Protein AF-A0A351PSQ8-F1 (afdb_monomer_lite)

Sequence (109 aa):
MSRIDQRIALKHRKEKKNKKNNLVMFMCVLAALVICAVCVYGIYDISKKNHEQEVEIAKLEKEEALERQRAEEISGLKDKVNSKAFIEDTAREKFNLAYPDDTVFVPKD

pLDDT: mean 75.46, std 10.69, range [54.31, 93.75]

Radius of gyration: 45.37 Å; chains: 1; bounding box: 72×26×131 Å

Secondary structure (DSSP, 8-state):
--HHHHHHHHHHHHHHHHHHHHHHHHHHHHHHHHHHHHHHHHHHHHHHHHHHHHHHHHHHHHHHHHHHHHHHHHHHHHHHHTSHHHHHHHHHHHH----TT--------

Foldseek 3Di:
DDPVVVVVVVVVVVVVVVVVVVVVVVVVVVVVVVVVVVVVVVVVVVVVVVVVVVVVVVVVVVVVVVVVVVVVVVVVVVVVCPDPVNVVVCCCVVVVDDPPPDDDDDDDD

Structure (mmCIF, N/CA/C/O backbone):
data_AF-A0A351PSQ8-F1
#
_entry.id   AF-A0A351PSQ8-F1
#
loop_
_atom_site.group_PDB
_atom_site.id
_atom_site.type_symbol
_atom_site.label_atom_id
_atom_site.label_alt_id
_atom_site.label_comp_id
_atom_site.label_asym_id
_atom_site.label_entity_id
_atom_site.label_seq_id
_atom_site.pdbx_PDB_ins_code
_atom_site.Cartn_x
_atom_site.Cartn_y
_atom_site.Cartn_z
_atom_site.occupancy
_atom_site.B_iso_or_equiv
_atom_site.auth_seq_id
_atom_site.auth_comp_id
_atom_site.auth_asym_id
_atom_site.auth_atom_id
_atom_site.pdbx_PDB_model_num
ATOM 1 N N . MET A 1 1 ? 39.551 4.247 -73.564 1.00 57.84 1 MET A N 1
ATOM 2 C CA . MET A 1 1 ? 38.938 3.522 -72.426 1.00 57.84 1 MET A CA 1
ATOM 3 C C . MET A 1 1 ? 37.944 2.512 -72.988 1.00 57.84 1 MET A C 1
ATOM 5 O O . MET A 1 1 ? 37.084 2.922 -73.763 1.00 57.84 1 MET A O 1
ATOM 9 N N . SER A 1 2 ? 38.098 1.216 -72.704 1.00 77.06 2 SER A N 1
ATOM 10 C CA . SER A 1 2 ? 37.281 0.161 -73.324 1.00 77.06 2 SER A CA 1
ATOM 11 C C . SER A 1 2 ? 35.843 0.171 -72.785 1.00 77.06 2 SER A C 1
ATOM 13 O O . SER A 1 2 ? 35.609 0.461 -71.610 1.00 77.06 2 SER A O 1
ATOM 15 N N . ARG A 1 3 ? 34.856 -0.195 -73.621 1.00 71.38 3 ARG A N 1
ATOM 16 C CA . ARG A 1 3 ? 33.451 -0.388 -73.192 1.00 71.38 3 ARG A CA 1
ATOM 17 C C . ARG A 1 3 ? 33.322 -1.459 -72.096 1.00 71.38 3 ARG A C 1
ATOM 19 O O . ARG A 1 3 ? 32.351 -1.452 -71.339 1.00 71.38 3 ARG A O 1
ATOM 26 N N . ILE A 1 4 ? 34.300 -2.362 -72.004 1.00 73.69 4 ILE A N 1
ATOM 27 C CA . ILE A 1 4 ? 34.383 -3.406 -70.977 1.00 73.69 4 ILE A CA 1
ATOM 28 C C . ILE A 1 4 ? 34.672 -2.776 -69.603 1.00 73.69 4 ILE A C 1
ATOM 30 O O . ILE A 1 4 ? 33.955 -3.059 -68.642 1.00 73.69 4 ILE A O 1
ATOM 34 N N . ASP A 1 5 ? 35.607 -1.824 -69.533 1.00 74.56 5 ASP A N 1
ATOM 35 C CA . ASP A 1 5 ? 35.978 -1.130 -68.290 1.00 74.56 5 ASP A CA 1
ATOM 36 C C . ASP A 1 5 ? 34.814 -0.298 -67.732 1.00 74.56 5 ASP A C 1
ATOM 38 O O . ASP A 1 5 ? 34.578 -0.267 -66.523 1.00 74.56 5 ASP A O 1
ATOM 42 N N . GLN A 1 6 ? 34.016 0.323 -68.612 1.00 70.62 6 GLN A N 1
ATOM 43 C CA . GLN A 1 6 ? 32.815 1.065 -68.208 1.00 70.62 6 GLN A CA 1
ATOM 44 C C . GLN A 1 6 ? 31.757 0.159 -67.563 1.00 70.62 6 GLN A C 1
ATOM 46 O O . GLN A 1 6 ? 31.138 0.544 -66.567 1.00 70.62 6 GLN A O 1
ATOM 51 N N . ARG A 1 7 ? 31.551 -1.057 -68.087 1.00 69.62 7 ARG A N 1
ATOM 52 C CA . ARG A 1 7 ? 30.598 -2.015 -67.503 1.00 69.62 7 ARG A CA 1
ATOM 53 C C . ARG A 1 7 ? 31.078 -2.544 -66.152 1.00 69.62 7 ARG A C 1
ATOM 55 O O . ARG A 1 7 ? 30.267 -2.650 -65.232 1.00 69.62 7 ARG A O 1
ATOM 62 N N . ILE A 1 8 ? 32.375 -2.809 -66.011 1.00 72.25 8 ILE A N 1
ATOM 63 C CA . ILE A 1 8 ? 32.984 -3.263 -64.751 1.00 72.25 8 ILE A CA 1
ATOM 64 C C . ILE A 1 8 ? 32.875 -2.165 -63.677 1.00 72.25 8 ILE A C 1
ATOM 66 O O . ILE A 1 8 ? 32.388 -2.423 -62.573 1.00 72.25 8 ILE A O 1
ATOM 70 N N . ALA A 1 9 ? 33.200 -0.913 -64.014 1.00 70.56 9 ALA A N 1
ATOM 71 C CA . ALA A 1 9 ? 33.096 0.221 -63.092 1.00 70.56 9 ALA A CA 1
ATOM 72 C C . ALA A 1 9 ? 31.651 0.487 -62.623 1.00 70.56 9 ALA A C 1
ATOM 74 O O . ALA A 1 9 ? 31.407 0.722 -61.435 1.00 70.56 9 ALA A O 1
ATOM 75 N N . LEU A 1 10 ? 30.669 0.407 -63.530 1.00 67.12 10 LEU A N 1
ATOM 76 C CA . LEU A 1 10 ? 29.250 0.568 -63.187 1.00 67.12 10 LEU A CA 1
ATOM 77 C C . LEU A 1 10 ? 28.732 -0.570 -62.294 1.00 67.12 10 LEU A C 1
ATOM 79 O O . LEU A 1 10 ? 27.936 -0.313 -61.384 1.00 67.12 10 LEU A O 1
ATOM 83 N N . LYS A 1 11 ? 29.204 -1.806 -62.509 1.00 64.75 11 LYS A N 1
ATOM 84 C CA . LYS A 1 11 ? 28.842 -2.972 -61.690 1.00 64.75 11 LYS A CA 1
ATOM 85 C C . LYS A 1 11 ? 29.373 -2.833 -60.258 1.00 64.75 11 LYS A C 1
ATOM 87 O O . LYS A 1 11 ? 28.586 -2.910 -59.315 1.00 64.75 11 LYS A O 1
ATOM 92 N N . HIS A 1 12 ? 30.649 -2.472 -60.087 1.00 61.53 12 HIS A N 1
ATOM 93 C CA . HIS A 1 12 ? 31.230 -2.209 -58.762 1.00 61.53 12 HIS A CA 1
ATOM 94 C C . HIS A 1 12 ? 30.562 -1.032 -58.030 1.00 61.53 12 HIS A C 1
ATOM 96 O O . HIS A 1 12 ? 30.445 -1.045 -56.802 1.00 61.53 12 HIS A O 1
ATOM 102 N N . ARG A 1 13 ? 30.085 -0.013 -58.760 1.00 61.47 13 ARG A N 1
ATOM 103 C CA . ARG A 1 13 ? 29.364 1.127 -58.169 1.00 61.47 13 ARG A CA 1
ATOM 104 C C . ARG A 1 13 ? 27.953 0.745 -57.696 1.00 61.47 13 ARG A C 1
ATOM 106 O O . ARG A 1 13 ? 27.528 1.227 -56.645 1.00 61.47 13 ARG A O 1
ATOM 113 N N . LYS A 1 14 ? 27.248 -0.133 -58.424 1.00 59.06 14 LYS A N 1
ATOM 114 C CA . LYS A 1 14 ? 25.940 -0.682 -58.009 1.00 59.06 14 LYS A CA 1
ATOM 115 C C . LYS A 1 14 ? 26.061 -1.625 -56.807 1.00 59.06 14 LYS A C 1
ATOM 117 O O . LYS A 1 14 ? 25.295 -1.481 -55.859 1.00 59.06 14 LYS A O 1
ATOM 122 N N . GLU A 1 15 ? 27.054 -2.512 -56.783 1.00 59.22 15 GLU A N 1
ATOM 123 C CA . GLU A 1 15 ? 27.270 -3.428 -55.649 1.00 59.22 15 GLU A CA 1
ATOM 124 C C . GLU A 1 15 ? 27.607 -2.689 -54.344 1.00 59.22 15 GLU A C 1
ATOM 126 O O . GLU A 1 15 ? 27.098 -3.046 -53.281 1.00 59.22 15 GLU A O 1
ATOM 131 N N . LYS A 1 16 ? 28.394 -1.605 -54.409 1.00 58.22 16 LYS A N 1
ATOM 132 C CA . LYS A 1 16 ? 28.674 -0.752 -53.237 1.00 58.22 16 LYS A CA 1
ATOM 133 C C . LYS A 1 16 ? 27.434 -0.010 -52.721 1.00 58.22 16 LYS A C 1
ATOM 135 O O . LYS A 1 16 ? 27.319 0.193 -51.514 1.00 58.22 16 LYS A O 1
ATOM 140 N N . LYS A 1 17 ? 26.508 0.387 -53.604 1.00 57.50 17 LYS A N 1
ATOM 141 C CA . LYS A 1 17 ? 25.234 1.021 -53.211 1.00 57.50 17 LYS A CA 1
ATOM 142 C C . LYS A 1 17 ? 24.283 0.026 -52.540 1.00 57.50 17 LYS A C 1
ATOM 144 O O . LYS A 1 17 ? 23.740 0.338 -51.487 1.00 57.50 17 LYS A O 1
ATOM 149 N N . ASN A 1 18 ? 24.154 -1.184 -53.082 1.00 59.00 18 ASN A N 1
ATOM 150 C CA . ASN A 1 18 ? 23.259 -2.204 -52.523 1.00 59.00 18 ASN A CA 1
ATOM 151 C C . ASN A 1 18 ? 23.749 -2.728 -51.161 1.00 59.00 18 ASN A C 1
ATOM 153 O O . ASN A 1 18 ? 22.944 -2.928 -50.256 1.00 59.00 18 ASN A O 1
ATOM 157 N N . LYS A 1 19 ? 25.070 -2.864 -50.966 1.00 59.97 19 LYS A N 1
ATOM 158 C CA . LYS A 1 19 ? 25.646 -3.233 -49.659 1.00 59.97 19 LYS A CA 1
ATOM 159 C C . LYS A 1 19 ? 25.389 -2.179 -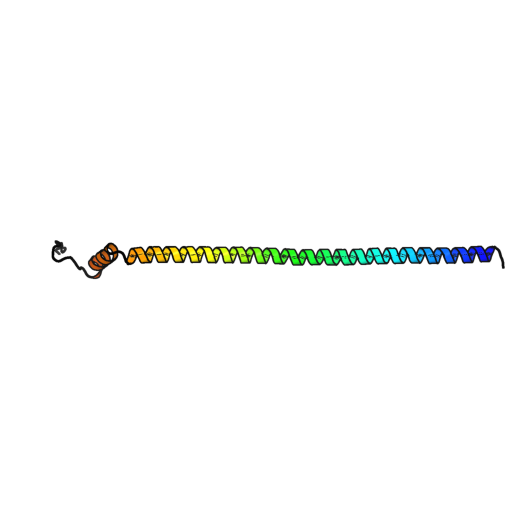48.575 1.00 59.97 19 LYS A C 1
ATOM 161 O O . LYS A 1 19 ? 25.137 -2.547 -47.433 1.00 59.97 19 LYS A O 1
ATOM 166 N N . LYS A 1 20 ? 25.411 -0.883 -48.917 1.00 61.12 20 LYS A N 1
ATOM 167 C CA . LYS A 1 20 ? 25.100 0.199 -47.964 1.00 61.12 20 LYS A CA 1
ATOM 168 C C . LYS A 1 20 ? 23.633 0.192 -47.528 1.00 61.12 20 LYS A C 1
ATOM 170 O O . LYS A 1 20 ? 23.376 0.327 -46.338 1.00 61.12 20 LYS A O 1
ATOM 175 N N . ASN A 1 21 ? 22.693 -0.022 -48.450 1.00 66.00 21 ASN A N 1
ATOM 176 C CA . ASN A 1 21 ? 21.267 -0.078 -48.106 1.00 66.00 21 ASN A CA 1
ATOM 177 C C . ASN A 1 21 ? 20.938 -1.293 -47.222 1.00 66.00 21 ASN A C 1
ATOM 179 O O . ASN A 1 21 ? 20.194 -1.154 -46.256 1.00 66.00 21 ASN A O 1
ATOM 183 N N . ASN A 1 22 ? 21.560 -2.449 -47.483 1.00 72.31 22 ASN A N 1
ATOM 184 C CA . ASN A 1 22 ? 21.385 -3.633 -46.637 1.00 72.31 22 ASN A CA 1
ATOM 185 C C . ASN A 1 22 ? 22.011 -3.461 -45.244 1.00 72.31 22 ASN A C 1
ATOM 187 O O . ASN A 1 22 ? 21.454 -3.959 -44.273 1.00 72.31 22 ASN A O 1
ATOM 191 N N . LEU A 1 23 ? 23.131 -2.738 -45.123 1.00 78.00 23 LEU A N 1
ATOM 192 C CA . LEU A 1 23 ? 23.754 -2.467 -43.824 1.00 78.00 23 LEU A CA 1
ATOM 193 C C . LEU A 1 23 ? 22.897 -1.519 -42.978 1.00 78.00 23 LEU A C 1
ATOM 195 O O . LEU A 1 23 ? 22.693 -1.782 -41.799 1.00 78.00 23 LEU A O 1
ATOM 199 N N . VAL A 1 24 ? 22.341 -0.460 -43.574 1.00 84.56 24 VAL A N 1
ATOM 200 C CA . VAL A 1 24 ? 21.412 0.443 -42.870 1.00 84.56 24 VAL A CA 1
ATOM 201 C C . VAL A 1 24 ? 20.158 -0.312 -42.426 1.00 84.56 24 VAL A C 1
ATOM 203 O O . VAL A 1 24 ? 19.759 -0.198 -41.272 1.00 84.56 24 VAL A O 1
ATOM 206 N N . MET A 1 25 ? 19.587 -1.145 -43.301 1.00 85.69 25 MET A N 1
ATOM 207 C CA . MET A 1 25 ? 18.432 -1.977 -42.957 1.00 85.69 25 MET A CA 1
ATOM 208 C C . MET A 1 25 ? 18.745 -2.946 -41.809 1.00 85.69 25 MET A C 1
ATOM 210 O O . MET A 1 25 ? 17.959 -3.061 -40.874 1.00 85.69 25 MET A O 1
ATOM 214 N N . PHE A 1 26 ? 19.915 -3.587 -41.834 1.00 89.19 26 PHE A N 1
ATOM 215 C CA . PHE A 1 26 ? 20.367 -4.473 -40.763 1.00 89.19 26 PHE A CA 1
ATOM 216 C C . PHE A 1 26 ? 20.535 -3.734 -39.427 1.00 89.19 26 PHE A C 1
ATOM 218 O O . PHE A 1 26 ? 20.068 -4.221 -38.400 1.00 89.19 26 PHE A O 1
ATOM 225 N N . MET A 1 27 ? 21.122 -2.533 -39.436 1.00 88.38 27 MET A N 1
ATOM 226 C CA . MET A 1 27 ? 21.264 -1.707 -38.229 1.00 88.38 27 MET A CA 1
ATOM 227 C C . MET A 1 27 ? 19.908 -1.253 -37.678 1.00 88.38 27 MET A C 1
ATOM 229 O O . MET A 1 27 ? 19.724 -1.244 -36.464 1.00 88.38 27 MET A O 1
ATOM 233 N N . CYS A 1 28 ? 18.937 -0.934 -38.540 1.00 90.88 28 CYS A N 1
ATOM 234 C CA . CYS A 1 28 ? 17.572 -0.622 -38.111 1.00 90.88 28 CYS A CA 1
ATOM 235 C C . CYS A 1 28 ? 16.883 -1.825 -37.451 1.00 90.88 28 CYS A C 1
ATOM 237 O O . CYS A 1 28 ? 16.236 -1.660 -36.421 1.00 90.88 28 CYS A O 1
ATOM 239 N N . VAL A 1 29 ? 17.047 -3.032 -38.003 1.00 92.44 29 VAL A N 1
ATOM 240 C CA . VAL A 1 29 ? 16.493 -4.262 -37.409 1.00 92.44 29 VAL A CA 1
ATOM 241 C C . VAL A 1 29 ? 17.152 -4.561 -36.061 1.00 92.44 29 VAL A C 1
ATOM 243 O O . VAL A 1 29 ? 16.456 -4.863 -35.097 1.00 92.44 29 VAL A O 1
ATOM 246 N N . LEU A 1 30 ? 18.475 -4.415 -35.958 1.00 93.75 30 LEU A N 1
ATOM 247 C CA . LEU A 1 30 ? 19.201 -4.566 -34.693 1.00 93.75 30 LEU A CA 1
ATOM 248 C C . LEU A 1 30 ? 18.732 -3.560 -33.638 1.00 93.75 30 LEU A C 1
ATOM 250 O O . LEU A 1 30 ? 18.467 -3.946 -32.503 1.00 93.75 30 LEU A O 1
ATOM 254 N N . ALA A 1 31 ? 18.582 -2.289 -34.014 1.00 92.69 31 ALA A N 1
ATOM 255 C CA . ALA A 1 31 ? 18.072 -1.259 -33.116 1.00 92.69 31 ALA A CA 1
ATOM 256 C C . ALA A 1 31 ? 16.645 -1.576 -32.643 1.00 92.69 31 ALA A C 1
ATOM 258 O O . ALA A 1 31 ? 16.361 -1.472 -31.452 1.00 92.69 31 ALA A O 1
ATOM 259 N N . ALA A 1 32 ? 15.770 -2.033 -33.545 1.00 92.12 32 ALA A N 1
ATOM 260 C CA . ALA A 1 32 ? 14.417 -2.456 -33.192 1.00 92.12 32 ALA A CA 1
ATOM 261 C C . ALA A 1 32 ? 14.419 -3.641 -32.211 1.00 92.12 32 ALA A C 1
ATOM 263 O O . ALA A 1 32 ? 13.679 -3.616 -31.232 1.00 92.12 32 ALA A O 1
ATOM 264 N N . LEU A 1 33 ? 15.290 -4.637 -32.411 1.00 92.81 33 LEU A N 1
ATOM 265 C CA . LEU A 1 33 ? 15.428 -5.772 -31.492 1.00 92.81 33 LEU A CA 1
ATOM 266 C C . LEU A 1 33 ? 15.904 -5.344 -30.099 1.00 92.81 33 LEU A C 1
ATOM 268 O O . LEU A 1 33 ? 15.376 -5.835 -29.103 1.00 92.81 33 LEU A O 1
ATOM 272 N N . VAL A 1 34 ? 16.857 -4.412 -30.015 1.00 92.31 34 VAL A N 1
ATOM 273 C CA . VAL A 1 34 ? 17.328 -3.866 -28.731 1.00 92.31 34 VAL A CA 1
ATOM 274 C C . VAL A 1 34 ? 16.207 -3.107 -28.019 1.00 92.31 34 VAL A C 1
ATOM 276 O O . VAL A 1 34 ? 16.000 -3.316 -26.827 1.00 92.31 34 VAL A O 1
ATOM 279 N N . ILE A 1 35 ? 15.445 -2.280 -28.740 1.00 90.00 35 ILE A N 1
ATOM 280 C CA . ILE A 1 35 ? 14.296 -1.557 -28.174 1.00 90.00 35 ILE A CA 1
ATOM 281 C C . ILE A 1 35 ? 13.243 -2.547 -27.665 1.00 90.00 35 ILE A C 1
ATOM 283 O O . ILE A 1 35 ? 12.810 -2.434 -26.521 1.00 90.00 35 ILE A O 1
ATOM 287 N N . CYS A 1 36 ? 12.881 -3.559 -28.460 1.00 88.38 36 CYS A N 1
ATOM 288 C CA . CYS A 1 36 ? 11.948 -4.604 -28.036 1.00 88.38 36 CYS A CA 1
ATOM 289 C C . CYS A 1 36 ? 12.443 -5.348 -26.790 1.00 88.38 36 CYS A C 1
ATOM 291 O O . CYS A 1 36 ? 11.654 -5.573 -25.876 1.00 88.38 36 CYS A O 1
ATOM 293 N N . ALA A 1 37 ? 13.734 -5.685 -26.715 1.00 85.50 37 ALA A N 1
ATOM 294 C CA . ALA A 1 37 ? 14.309 -6.324 -25.536 1.00 85.50 37 ALA A CA 1
ATOM 295 C C . ALA A 1 37 ? 14.164 -5.430 -24.293 1.00 85.50 37 ALA A C 1
ATOM 297 O O . ALA A 1 37 ? 13.647 -5.887 -23.277 1.00 85.50 37 ALA A O 1
ATOM 298 N N . VAL A 1 38 ? 14.540 -4.149 -24.383 1.00 83.75 38 VAL A N 1
ATOM 299 C CA . VAL A 1 38 ? 14.408 -3.184 -23.275 1.00 83.75 38 VAL A CA 1
ATOM 300 C C . VAL A 1 38 ? 12.948 -3.020 -22.842 1.00 83.75 38 VAL A C 1
ATOM 302 O O . VAL A 1 38 ? 12.673 -3.015 -21.644 1.00 83.75 38 VAL A O 1
ATOM 305 N N . CYS A 1 39 ? 12.005 -2.946 -23.784 1.00 80.69 39 CYS A N 1
ATOM 306 C CA . CYS A 1 39 ? 10.576 -2.884 -23.472 1.00 80.69 39 CYS A CA 1
ATOM 307 C C . CYS A 1 39 ? 10.102 -4.127 -22.709 1.00 80.69 39 CYS A C 1
ATOM 309 O O . CYS A 1 39 ? 9.403 -3.988 -21.710 1.00 80.69 39 CYS A O 1
ATOM 311 N N . VAL A 1 40 ? 10.509 -5.328 -23.132 1.00 74.50 40 VAL A N 1
ATOM 312 C CA . VAL A 1 40 ? 10.156 -6.573 -22.434 1.00 74.50 40 VAL A CA 1
ATOM 313 C C . VAL A 1 40 ? 10.718 -6.568 -21.011 1.00 74.50 40 VAL A C 1
ATOM 315 O O . VAL A 1 40 ? 9.961 -6.795 -20.071 1.00 74.50 40 VAL A O 1
ATOM 318 N N . TYR A 1 41 ? 11.997 -6.226 -20.820 1.00 72.44 41 TYR A N 1
ATOM 319 C CA . TYR A 1 41 ? 12.586 -6.130 -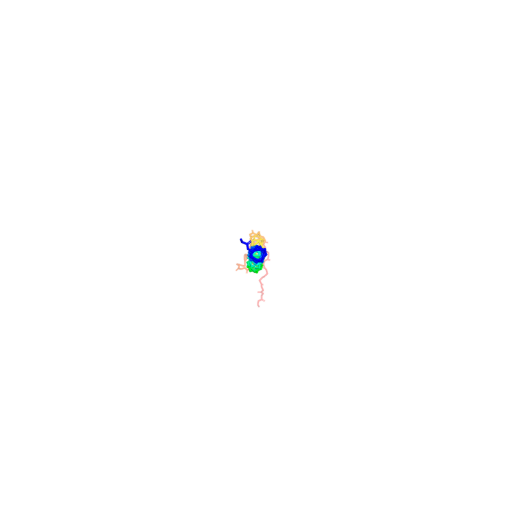19.476 1.00 72.44 41 TYR A CA 1
ATOM 320 C C . TYR A 1 41 ? 11.897 -5.074 -18.596 1.00 72.44 41 TYR A C 1
ATOM 322 O O . TYR A 1 41 ? 11.669 -5.324 -17.413 1.00 72.44 41 TYR A O 1
ATOM 330 N N . GLY A 1 42 ? 11.507 -3.927 -19.162 1.00 65.50 42 GLY A N 1
ATOM 331 C CA . GLY A 1 42 ? 10.771 -2.886 -18.438 1.00 65.50 42 GLY A CA 1
ATOM 332 C C . GLY A 1 42 ? 9.372 -3.326 -17.990 1.00 65.50 42 GLY A C 1
ATOM 333 O O . GLY A 1 42 ? 8.943 -2.986 -16.889 1.00 65.50 42 GLY A O 1
ATOM 334 N N . ILE A 1 43 ? 8.677 -4.136 -18.796 1.00 59.00 43 ILE A N 1
ATOM 335 C CA . ILE A 1 43 ? 7.343 -4.669 -18.463 1.00 59.00 43 ILE A CA 1
ATOM 336 C C . ILE A 1 43 ? 7.410 -5.671 -17.294 1.00 59.00 43 ILE A C 1
ATOM 338 O O . ILE A 1 43 ? 6.512 -5.692 -16.445 1.00 59.00 43 ILE A O 1
ATOM 342 N N . TYR A 1 44 ? 8.488 -6.458 -17.203 1.00 56.84 44 TYR A N 1
ATOM 343 C CA . TYR A 1 44 ? 8.706 -7.370 -16.074 1.00 56.84 44 TYR A CA 1
ATOM 344 C C . TYR A 1 44 ? 8.946 -6.628 -14.749 1.00 56.84 44 TYR A C 1
ATOM 346 O O . TYR A 1 44 ? 8.444 -7.065 -13.714 1.00 56.84 44 TYR A O 1
ATOM 354 N N . ASP A 1 45 ? 9.654 -5.494 -14.769 1.00 58.56 45 ASP A N 1
ATOM 355 C CA . ASP A 1 45 ? 9.930 -4.711 -13.553 1.00 58.56 45 ASP A CA 1
ATOM 356 C C . ASP A 1 45 ? 8.698 -3.921 -13.062 1.00 58.56 45 ASP A C 1
ATOM 358 O O . ASP A 1 45 ? 8.492 -3.758 -11.860 1.00 58.56 45 ASP A O 1
ATOM 362 N N . ILE A 1 46 ? 7.826 -3.482 -13.980 1.00 54.66 46 ILE A N 1
ATOM 363 C CA . ILE A 1 46 ? 6.575 -2.778 -13.638 1.00 54.66 46 ILE A CA 1
ATOM 364 C C . ILE A 1 46 ? 5.550 -3.732 -13.008 1.00 54.66 46 ILE A C 1
ATOM 366 O O . ILE A 1 46 ? 4.908 -3.384 -12.020 1.00 54.66 46 ILE A O 1
ATOM 370 N N . SER A 1 47 ? 5.427 -4.958 -13.526 1.00 55.81 47 SER A N 1
ATOM 371 C CA . SER A 1 47 ? 4.429 -5.919 -13.024 1.00 55.81 47 SER A CA 1
ATOM 372 C C . SER A 1 47 ? 4.719 -6.379 -11.591 1.00 55.81 47 SER A C 1
ATOM 374 O O . SER A 1 47 ? 3.794 -6.652 -10.829 1.00 55.81 47 SER A O 1
ATOM 376 N N . LYS A 1 48 ? 5.999 -6.433 -11.199 1.00 54.31 48 LYS A N 1
ATOM 377 C CA . LYS A 1 48 ? 6.395 -6.840 -9.846 1.00 54.31 48 LYS A CA 1
ATOM 378 C C . LYS A 1 48 ? 6.079 -5.766 -8.799 1.00 54.31 48 LYS A C 1
ATOM 380 O O . LYS A 1 48 ? 5.626 -6.103 -7.710 1.00 54.31 48 LYS A O 1
ATOM 385 N N . LYS A 1 49 ? 6.250 -4.487 -9.153 1.00 54.88 49 LYS A N 1
ATOM 386 C CA . LYS A 1 49 ? 5.959 -3.350 -8.262 1.00 54.88 49 LYS A CA 1
ATOM 387 C C . LYS A 1 49 ? 4.465 -3.208 -7.972 1.00 54.88 49 LYS A C 1
ATOM 389 O O . LYS A 1 49 ? 4.107 -2.905 -6.842 1.00 54.88 49 LYS A O 1
ATOM 394 N N . ASN A 1 50 ? 3.605 -3.510 -8.945 1.00 58.72 50 ASN A N 1
ATOM 395 C CA . ASN A 1 50 ? 2.156 -3.436 -8.745 1.00 58.72 50 ASN A CA 1
ATOM 396 C C . ASN A 1 50 ? 1.653 -4.465 -7.720 1.00 58.72 50 ASN A C 1
ATOM 398 O O . ASN A 1 50 ? 0.813 -4.138 -6.891 1.00 58.72 50 ASN A O 1
ATOM 402 N N . HIS A 1 51 ? 2.194 -5.687 -7.727 1.00 57.69 51 HIS A N 1
ATOM 403 C CA . HIS A 1 51 ? 1.737 -6.721 -6.795 1.00 57.69 51 HIS A CA 1
ATOM 404 C C . HIS A 1 51 ? 2.170 -6.446 -5.348 1.00 57.69 51 HIS A C 1
ATOM 406 O O . HIS A 1 51 ? 1.401 -6.665 -4.418 1.00 57.69 51 HIS A O 1
ATOM 412 N N . GLU A 1 52 ? 3.386 -5.932 -5.147 1.00 60.38 52 GLU A N 1
ATOM 413 C CA . GLU A 1 52 ? 3.870 -5.545 -3.815 1.00 60.38 52 GLU A CA 1
ATOM 414 C C . GLU A 1 52 ? 3.056 -4.379 -3.236 1.00 60.38 52 GLU A C 1
ATOM 416 O O . GLU A 1 52 ? 2.680 -4.412 -2.065 1.00 60.38 52 GLU A O 1
ATOM 421 N N . GLN A 1 53 ? 2.701 -3.401 -4.076 1.00 60.09 53 GLN A N 1
ATOM 422 C CA . GLN A 1 53 ? 1.875 -2.261 -3.678 1.00 60.09 53 GLN A CA 1
ATOM 423 C C . GLN A 1 53 ? 0.443 -2.669 -3.318 1.00 60.09 53 GLN A C 1
ATOM 425 O O . GLN A 1 53 ? -0.087 -2.195 -2.318 1.00 60.09 53 GLN A O 1
ATOM 430 N N . GLU A 1 54 ? -0.179 -3.576 -4.075 1.00 64.25 54 GLU A N 1
ATOM 431 C CA . GLU A 1 54 ? -1.520 -4.082 -3.751 1.00 64.25 54 GLU A CA 1
ATOM 432 C C . GLU A 1 54 ? -1.549 -4.837 -2.415 1.00 64.25 54 GLU A C 1
ATOM 434 O O . GLU A 1 54 ? -2.484 -4.676 -1.629 1.00 64.25 54 GLU A O 1
ATOM 439 N N . VAL A 1 55 ? -0.513 -5.630 -2.125 1.00 69.94 55 VAL A N 1
ATOM 440 C CA . VAL A 1 55 ? -0.400 -6.355 -0.851 1.00 69.94 55 VAL A CA 1
ATOM 441 C C . VAL A 1 55 ? -0.191 -5.391 0.317 1.00 69.94 55 VAL A C 1
ATOM 443 O O . VAL A 1 55 ? -0.785 -5.582 1.380 1.00 69.94 55 VAL A O 1
ATOM 446 N N . GLU A 1 56 ? 0.627 -4.354 0.137 1.00 68.81 56 GLU A N 1
ATOM 447 C CA . GLU A 1 56 ? 0.868 -3.343 1.167 1.00 68.81 56 GLU A CA 1
ATOM 448 C C . GLU A 1 56 ? -0.392 -2.514 1.456 1.00 68.81 56 GLU A C 1
ATOM 450 O O . GLU A 1 56 ? -0.744 -2.336 2.622 1.00 68.81 56 GLU A O 1
ATOM 455 N N . ILE A 1 57 ? -1.133 -2.109 0.419 1.00 72.00 57 ILE A N 1
ATOM 456 C CA . ILE A 1 57 ? -2.416 -1.403 0.559 1.00 72.00 57 ILE A CA 1
ATOM 457 C C . ILE A 1 57 ? -3.431 -2.277 1.299 1.00 72.00 57 ILE A C 1
ATOM 459 O O . ILE A 1 57 ? -3.983 -1.848 2.310 1.00 72.00 57 ILE A O 1
ATOM 463 N N . ALA A 1 58 ? -3.620 -3.528 0.870 1.00 74.31 58 ALA A N 1
ATOM 464 C CA . ALA A 1 58 ? -4.571 -4.436 1.511 1.00 74.31 58 ALA A CA 1
ATOM 465 C C . ALA A 1 58 ? -4.210 -4.723 2.980 1.00 74.31 58 ALA A C 1
ATOM 467 O O . ALA A 1 58 ? -5.089 -4.913 3.826 1.00 74.31 58 ALA A O 1
ATOM 468 N N . LYS A 1 59 ? -2.911 -4.757 3.305 1.00 81.06 59 LYS A N 1
ATOM 469 C CA . LYS A 1 59 ? -2.442 -4.911 4.683 1.00 81.06 59 LYS A CA 1
ATOM 470 C C . LYS A 1 59 ? -2.754 -3.669 5.520 1.00 81.06 59 LYS A C 1
ATOM 472 O O . LYS A 1 59 ? -3.300 -3.820 6.612 1.00 81.06 59 LYS A O 1
ATOM 477 N N . LEU A 1 60 ? -2.439 -2.478 5.010 1.00 82.69 60 LEU A N 1
ATOM 478 C CA . LEU A 1 60 ? -2.692 -1.209 5.698 1.00 82.69 60 LEU A CA 1
ATOM 479 C C . LEU A 1 60 ? -4.191 -0.979 5.929 1.00 82.69 60 LEU A C 1
ATOM 481 O O . LEU A 1 60 ? -4.589 -0.646 7.041 1.00 82.69 60 LEU A O 1
ATOM 485 N N . GLU A 1 61 ? -5.036 -1.252 4.933 1.00 80.81 61 GLU A N 1
ATOM 486 C CA . GLU A 1 61 ? -6.498 -1.153 5.068 1.00 80.81 61 GLU A CA 1
ATOM 487 C C . GLU A 1 61 ? -7.045 -2.108 6.138 1.00 80.81 61 GLU A C 1
ATOM 489 O O . GLU A 1 61 ? -7.940 -1.757 6.911 1.00 80.81 61 GLU A O 1
ATOM 494 N N . LYS A 1 62 ? -6.489 -3.323 6.222 1.00 84.75 62 LYS A N 1
ATOM 495 C CA . LYS A 1 62 ? -6.882 -4.301 7.239 1.00 84.75 62 LYS A CA 1
ATOM 496 C C . LYS A 1 62 ? -6.464 -3.871 8.647 1.00 84.75 62 LYS A C 1
ATOM 498 O O . LYS A 1 62 ? -7.230 -4.082 9.589 1.00 84.75 62 LYS A O 1
ATOM 503 N N . GLU A 1 63 ? -5.268 -3.307 8.800 1.00 82.81 63 GLU A N 1
ATOM 504 C CA . GLU A 1 63 ? -4.797 -2.765 10.080 1.00 82.81 63 GLU A CA 1
ATOM 505 C C . GLU A 1 63 ? -5.659 -1.574 10.520 1.00 82.81 63 GLU A C 1
ATOM 507 O O . GLU A 1 63 ? -6.127 -1.557 11.659 1.00 82.81 63 GLU A O 1
ATOM 512 N N . GLU A 1 64 ? -5.984 -0.655 9.606 1.00 82.12 64 GLU A N 1
ATOM 513 C CA . GLU A 1 64 ? -6.840 0.498 9.902 1.00 82.12 64 GLU A CA 1
ATOM 514 C C . GLU A 1 64 ? -8.263 0.076 10.304 1.00 82.12 64 GLU A C 1
ATOM 516 O O . GLU A 1 64 ? -8.822 0.591 11.276 1.00 82.12 64 GLU A O 1
ATOM 521 N N . ALA A 1 65 ? -8.855 -0.892 9.599 1.00 83.50 65 ALA A N 1
ATOM 522 C CA . ALA A 1 65 ? -10.177 -1.413 9.941 1.00 83.50 65 ALA A CA 1
ATOM 523 C C . ALA A 1 65 ? -10.199 -2.055 11.339 1.00 83.50 65 ALA A C 1
ATOM 525 O O . ALA A 1 65 ? -11.133 -1.831 12.113 1.00 83.50 65 ALA A O 1
ATOM 526 N N . LEU A 1 66 ? -9.156 -2.816 11.684 1.00 85.81 66 LEU A N 1
ATOM 527 C CA . LEU A 1 66 ? -9.028 -3.450 12.995 1.00 85.81 66 LEU A CA 1
ATOM 528 C C . LEU A 1 66 ? -8.818 -2.418 14.113 1.00 85.81 66 LEU A C 1
ATOM 530 O O . LEU A 1 66 ? -9.401 -2.555 15.191 1.00 85.81 66 LEU A O 1
ATOM 534 N N . GLU A 1 67 ? -8.019 -1.378 13.874 1.00 73.56 67 GLU A N 1
ATOM 535 C CA . GLU A 1 67 ? -7.837 -0.285 14.835 1.00 73.56 67 GLU A CA 1
ATOM 536 C C . GLU A 1 67 ? -9.123 0.511 15.055 1.00 73.56 67 GLU A C 1
ATOM 538 O O . GLU A 1 67 ? -9.480 0.786 16.204 1.00 73.56 67 GLU A O 1
ATOM 543 N N . ARG A 1 68 ? -9.863 0.823 13.984 1.00 78.38 68 ARG A N 1
ATOM 544 C CA . ARG A 1 68 ? -11.165 1.499 14.085 1.00 78.38 68 ARG A CA 1
ATOM 545 C C . ARG A 1 68 ? -12.172 0.663 14.874 1.00 78.38 68 ARG A C 1
ATOM 547 O O . ARG A 1 68 ? -12.816 1.200 15.773 1.00 78.38 68 ARG A O 1
ATOM 554 N N . GLN A 1 69 ? -12.248 -0.644 14.611 1.00 84.19 69 GLN A N 1
ATOM 555 C CA . GLN A 1 69 ? -13.115 -1.549 15.369 1.00 84.19 69 GLN A CA 1
ATOM 556 C C . GLN A 1 69 ? -12.740 -1.572 16.859 1.00 84.19 69 GLN A C 1
ATOM 558 O O . GLN A 1 69 ? -13.610 -1.453 17.720 1.00 84.19 69 GLN A O 1
ATOM 563 N N . ARG A 1 70 ? -11.443 -1.660 17.184 1.00 80.44 70 ARG A N 1
ATOM 564 C CA . ARG A 1 70 ? -10.979 -1.606 18.580 1.00 80.44 70 ARG A CA 1
ATOM 565 C C . ARG A 1 70 ? -11.324 -0.284 19.257 1.00 80.44 70 ARG A C 1
ATOM 567 O O . ARG A 1 70 ? -11.703 -0.289 20.425 1.00 80.44 70 ARG A O 1
ATOM 574 N N . ALA A 1 71 ? -11.195 0.839 18.555 1.00 82.75 71 ALA A N 1
ATOM 575 C CA . ALA A 1 71 ? -11.547 2.145 19.101 1.00 82.75 71 ALA A CA 1
ATOM 576 C C . ALA A 1 71 ? -13.048 2.237 19.428 1.00 82.75 71 ALA A C 1
ATOM 578 O O . ALA A 1 71 ? -13.418 2.735 20.494 1.00 82.75 71 ALA A O 1
ATOM 579 N N . GLU A 1 72 ? -13.902 1.709 18.552 1.00 81.25 72 GLU A N 1
ATOM 580 C CA . GLU A 1 72 ? -15.351 1.669 18.759 1.00 81.25 72 GLU A CA 1
ATOM 581 C C . GLU A 1 72 ? -15.740 0.744 19.925 1.00 81.25 72 GLU A C 1
ATOM 583 O O . GLU A 1 72 ? -16.522 1.137 20.794 1.00 81.25 72 GLU A O 1
ATOM 588 N N . GLU A 1 73 ? -15.122 -0.438 20.025 1.00 76.69 73 GLU A N 1
ATOM 589 C CA . GLU A 1 73 ? -15.309 -1.356 21.157 1.00 76.69 73 GLU A CA 1
ATOM 590 C C . GLU A 1 73 ? -14.884 -0.724 22.490 1.00 76.69 73 GLU A C 1
ATOM 592 O O . GLU A 1 73 ? -15.612 -0.823 23.482 1.00 76.69 73 GLU A O 1
ATOM 597 N N . ILE A 1 74 ? -13.741 -0.029 22.521 1.00 80.62 74 ILE A N 1
ATOM 598 C CA . ILE A 1 74 ? -13.262 0.688 23.711 1.00 80.62 74 ILE A CA 1
ATOM 599 C C . ILE A 1 74 ? -14.232 1.807 24.096 1.00 80.62 74 ILE A C 1
ATOM 601 O O . ILE A 1 74 ? -14.524 1.968 25.282 1.00 80.62 74 ILE A O 1
ATOM 605 N N . SER A 1 75 ? -14.756 2.560 23.125 1.00 74.81 75 SER A N 1
ATOM 606 C CA . SER A 1 75 ? -15.763 3.593 23.391 1.00 74.81 75 SER A CA 1
ATOM 607 C C . SER A 1 75 ? -17.032 2.986 23.990 1.00 74.81 75 SER A C 1
ATOM 609 O O . SER A 1 75 ? -17.496 3.435 25.036 1.00 74.81 75 SER A O 1
ATOM 611 N N . GLY A 1 76 ? -17.549 1.909 23.394 1.00 78.06 76 GLY A N 1
ATOM 612 C CA . GLY A 1 76 ? -18.741 1.227 23.900 1.00 78.06 76 GLY A CA 1
ATOM 613 C C . GLY A 1 76 ? -18.539 0.608 25.288 1.00 78.06 76 GLY A C 1
ATOM 614 O O . GLY A 1 76 ? -19.445 0.642 26.123 1.00 78.06 76 GLY A O 1
ATOM 615 N N . LEU A 1 77 ? -17.351 0.068 25.572 1.00 77.44 77 LEU A N 1
ATOM 616 C CA . LEU A 1 77 ? -16.982 -0.418 26.904 1.00 77.44 77 LEU A CA 1
ATOM 617 C C . LEU A 1 77 ? -16.897 0.725 27.912 1.00 77.44 77 LEU A C 1
ATOM 619 O O . LEU A 1 77 ? -17.435 0.593 29.010 1.00 77.44 77 LEU A O 1
ATOM 623 N N . LYS A 1 78 ? -16.274 1.848 27.538 1.00 76.69 78 LYS A N 1
ATOM 624 C CA . LYS A 1 78 ? -16.178 3.048 28.374 1.00 76.69 78 LYS A CA 1
ATOM 625 C C . LYS A 1 78 ? -17.563 3.542 28.788 1.00 76.69 78 LYS A C 1
ATOM 627 O O . LYS A 1 78 ? -17.765 3.851 29.959 1.00 76.69 78 LYS A O 1
ATOM 632 N N . ASP A 1 79 ? -18.519 3.576 27.871 1.00 78.75 79 ASP A N 1
ATOM 633 C CA . ASP A 1 79 ? -19.878 4.026 28.182 1.00 78.75 79 ASP A CA 1
ATOM 634 C C . ASP A 1 79 ? -20.610 3.044 29.109 1.00 78.75 79 ASP A C 1
ATOM 636 O O . ASP A 1 79 ? -21.291 3.460 30.049 1.00 78.75 79 ASP A O 1
ATOM 640 N N . LYS A 1 80 ? -20.410 1.734 28.913 1.00 73.62 80 LYS A N 1
ATOM 641 C CA . LYS A 1 80 ? -20.986 0.693 29.779 1.00 73.62 80 LYS A CA 1
ATOM 642 C C . LYS A 1 80 ? -20.435 0.744 31.203 1.00 73.62 80 LYS A C 1
ATOM 644 O O . LYS A 1 80 ? -21.225 0.731 32.146 1.00 73.62 80 LYS A O 1
ATOM 649 N N . VAL A 1 81 ? -19.114 0.839 31.375 1.00 79.62 81 VAL A N 1
ATOM 650 C CA . VAL A 1 81 ? -18.494 0.847 32.716 1.00 79.62 81 VAL A CA 1
ATOM 651 C C . VAL A 1 81 ? -18.725 2.153 33.474 1.00 79.62 81 VAL A C 1
ATOM 653 O O . VAL A 1 81 ? -18.762 2.150 34.699 1.00 79.62 81 VAL A O 1
ATOM 656 N N . ASN A 1 82 ? -18.919 3.268 32.765 1.00 77.00 82 ASN A N 1
ATOM 657 C CA . ASN A 1 82 ? -19.259 4.550 33.388 1.00 77.00 82 ASN A CA 1
ATOM 658 C C . ASN A 1 82 ? -20.759 4.687 33.700 1.00 77.00 82 ASN A C 1
ATOM 660 O O . ASN A 1 82 ? -21.182 5.704 34.256 1.00 77.00 82 ASN A O 1
ATOM 664 N N . SER A 1 83 ? -21.584 3.702 33.333 1.00 84.94 83 SER A N 1
ATOM 665 C CA . SER A 1 83 ? -23.013 3.734 33.630 1.00 84.94 83 SER A CA 1
ATOM 666 C C . SER A 1 83 ? -23.272 3.573 35.132 1.00 84.94 83 SER A C 1
ATOM 668 O O . SER A 1 83 ? -22.594 2.816 35.826 1.00 84.94 83 SER A O 1
ATOM 670 N N . LYS A 1 84 ? -24.293 4.274 35.646 1.00 81.81 84 LYS A N 1
ATOM 671 C CA . LYS A 1 84 ? -24.667 4.210 37.070 1.00 81.81 84 LYS A C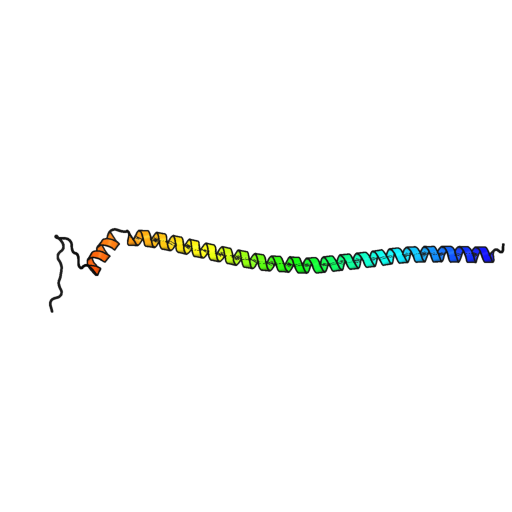A 1
ATOM 672 C C . LYS A 1 84 ? -25.012 2.788 37.518 1.00 81.81 84 LYS A C 1
ATOM 674 O O . LYS A 1 84 ? -24.586 2.396 38.592 1.00 81.81 84 LYS A O 1
ATOM 679 N N . ALA A 1 85 ? -25.710 2.030 36.671 1.00 83.25 85 ALA A N 1
ATOM 680 C CA . ALA A 1 85 ? -26.065 0.639 36.940 1.00 83.25 85 ALA A CA 1
ATOM 681 C C . ALA A 1 85 ? -24.821 -0.243 37.115 1.00 83.25 85 ALA A C 1
ATOM 683 O O . ALA A 1 85 ? -24.725 -0.973 38.089 1.00 83.25 85 ALA A O 1
ATOM 684 N N . PHE A 1 86 ? -23.815 -0.110 36.241 1.00 83.56 86 PHE A N 1
ATOM 685 C CA . PHE A 1 86 ? -22.576 -0.879 36.376 1.00 83.56 86 PHE A CA 1
ATOM 686 C C . PHE A 1 86 ? -21.791 -0.511 37.642 1.00 83.56 86 PHE A C 1
ATOM 688 O O . PHE A 1 86 ? -21.238 -1.387 38.306 1.00 83.56 86 PHE A O 1
ATOM 695 N N . ILE A 1 87 ? -21.744 0.779 37.991 1.00 83.62 87 ILE A N 1
ATOM 696 C CA . ILE A 1 87 ? -21.106 1.256 39.227 1.00 83.62 87 ILE A CA 1
ATOM 697 C C . ILE A 1 87 ? -21.827 0.689 40.455 1.00 83.62 87 ILE A C 1
ATOM 699 O O . ILE A 1 87 ? -21.174 0.238 41.393 1.00 83.62 87 ILE A O 1
ATOM 703 N N . GLU A 1 88 ? -23.156 0.693 40.442 1.00 84.44 88 GLU A N 1
ATOM 704 C CA . GLU A 1 88 ? -24.001 0.180 41.519 1.00 84.44 88 GLU A CA 1
ATOM 705 C C . GLU A 1 88 ? -23.878 -1.341 41.677 1.00 84.44 88 GLU A C 1
ATOM 707 O O . GLU A 1 88 ? -23.637 -1.819 42.786 1.00 84.44 88 GLU A O 1
ATOM 712 N N . ASP A 1 89 ? -23.942 -2.090 40.576 1.00 85.19 89 ASP A N 1
ATOM 713 C CA . ASP A 1 89 ? -23.760 -3.544 40.561 1.00 85.19 89 ASP A CA 1
ATOM 714 C C . ASP A 1 89 ? -22.358 -3.925 41.046 1.00 85.19 89 ASP A C 1
ATOM 716 O O . ASP A 1 89 ? -22.207 -4.790 41.909 1.00 85.19 89 ASP A O 1
ATOM 720 N N . THR A 1 90 ? -21.322 -3.221 40.571 1.00 85.81 90 THR A N 1
ATOM 721 C CA . THR A 1 90 ? -19.940 -3.425 41.034 1.00 85.81 90 THR A CA 1
ATOM 722 C C . THR A 1 90 ? -19.804 -3.095 42.522 1.00 85.81 90 THR A C 1
ATOM 724 O O . THR A 1 90 ? -19.086 -3.790 43.242 1.00 85.81 90 THR A O 1
ATOM 727 N N . ALA A 1 91 ? -20.491 -2.058 43.012 1.00 86.00 91 ALA A N 1
ATOM 728 C CA . ALA A 1 91 ? -20.465 -1.670 44.419 1.00 86.00 91 ALA A CA 1
ATOM 729 C C . ALA A 1 91 ? -21.156 -2.698 45.329 1.00 86.00 91 ALA A C 1
ATOM 731 O O . ALA A 1 91 ? -20.599 -3.065 46.370 1.00 86.00 91 ALA A O 1
ATOM 732 N N . ARG A 1 92 ? -22.318 -3.213 44.913 1.00 85.62 92 ARG A N 1
ATOM 733 C CA . ARG A 1 92 ? -23.008 -4.321 45.590 1.00 85.62 92 ARG A CA 1
ATOM 734 C C . ARG A 1 92 ? -22.159 -5.591 45.571 1.00 85.62 92 ARG A C 1
ATOM 736 O O . ARG A 1 92 ? -21.974 -6.203 46.612 1.00 85.62 92 ARG A O 1
ATOM 743 N N . GLU A 1 93 ? -21.592 -5.973 44.428 1.00 85.12 93 GLU A N 1
ATOM 744 C CA . GLU A 1 93 ? -20.852 -7.236 44.295 1.00 85.12 93 GLU A CA 1
ATOM 745 C C . GLU A 1 93 ? -19.500 -7.212 45.025 1.00 85.12 93 GLU A C 1
ATOM 747 O O . GLU A 1 93 ? -19.153 -8.159 45.731 1.00 85.12 93 GLU A O 1
ATOM 752 N N . LYS A 1 94 ? -18.707 -6.144 44.854 1.00 87.81 94 LYS A N 1
ATOM 753 C CA . LYS A 1 94 ? -17.330 -6.086 45.379 1.00 87.81 94 LYS A CA 1
ATOM 754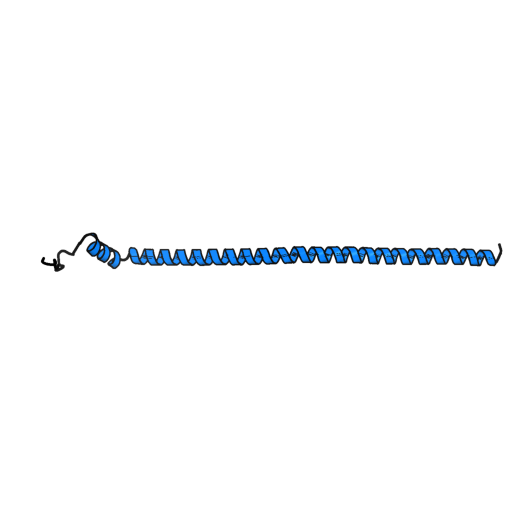 C C . LYS A 1 94 ? -17.244 -5.586 46.811 1.00 87.81 94 LYS A C 1
ATOM 756 O O . LYS A 1 94 ? -16.350 -6.012 47.538 1.00 87.81 94 LYS A O 1
ATOM 761 N N . PHE A 1 95 ? -18.131 -4.678 47.205 1.00 85.56 95 PHE A N 1
ATOM 762 C CA . PHE A 1 95 ? -18.080 -4.037 48.520 1.00 85.56 95 PHE A CA 1
ATOM 763 C C . PHE A 1 95 ? -19.274 -4.402 49.411 1.00 85.56 95 PHE A C 1
ATOM 765 O O . PHE A 1 95 ? -19.332 -3.929 50.544 1.00 85.56 95 PHE A O 1
ATOM 772 N N . ASN A 1 96 ? -20.204 -5.240 48.929 1.00 80.75 96 ASN A N 1
ATOM 773 C CA . ASN A 1 96 ? -21.438 -5.614 49.630 1.00 80.75 96 ASN A CA 1
ATOM 774 C C . ASN A 1 96 ? -22.228 -4.393 50.135 1.00 80.75 96 ASN A C 1
ATOM 776 O O . ASN A 1 96 ? -22.850 -4.425 51.197 1.00 80.75 96 ASN A O 1
ATOM 780 N N . LEU A 1 97 ? -22.144 -3.285 49.389 1.00 82.56 97 LEU A N 1
ATOM 781 C CA . LEU A 1 97 ? -22.815 -2.033 49.709 1.00 82.56 97 LEU A CA 1
ATOM 782 C C . LEU A 1 97 ? -24.280 -2.143 49.295 1.00 82.56 97 LEU A C 1
ATOM 784 O O . LEU A 1 97 ? -24.572 -2.396 48.133 1.00 82.56 97 LEU A O 1
ATOM 788 N N . ALA A 1 98 ? -25.189 -1.923 50.236 1.00 81.75 98 ALA A N 1
ATOM 789 C CA . ALA A 1 98 ? -26.620 -1.805 49.986 1.00 81.75 98 ALA A CA 1
ATOM 790 C C . ALA A 1 98 ? -27.087 -0.405 50.394 1.00 81.75 98 ALA A C 1
ATOM 792 O O . ALA A 1 98 ? -26.460 0.234 51.249 1.00 81.75 98 ALA A O 1
ATOM 793 N N . TYR A 1 99 ? -28.168 0.086 49.787 1.00 79.19 99 TYR A N 1
ATOM 794 C CA . TYR A 1 99 ? -28.740 1.352 50.228 1.00 79.19 99 TYR A CA 1
ATOM 795 C C . TYR A 1 99 ? -29.347 1.219 51.637 1.00 79.19 99 TYR A C 1
ATOM 797 O O . TYR A 1 99 ? -29.740 0.122 52.034 1.00 79.19 99 TYR A O 1
ATOM 805 N N . PRO A 1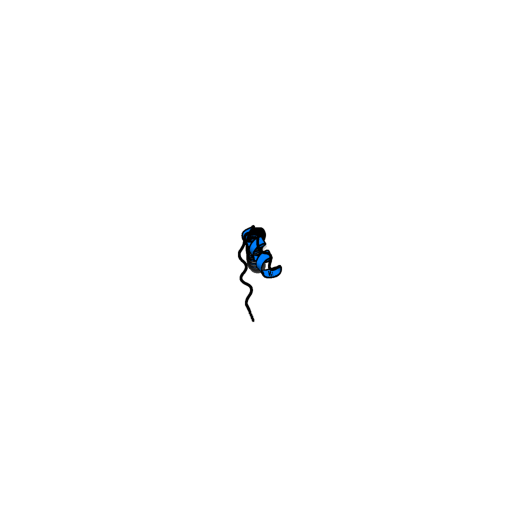 100 ? -29.423 2.310 52.425 1.00 77.88 100 PRO A N 1
ATOM 806 C CA . PRO A 1 100 ? -29.952 2.265 53.793 1.00 77.88 100 PRO A CA 1
ATOM 807 C C . PRO A 1 100 ? -31.394 1.745 53.900 1.00 77.88 100 PRO A C 1
ATOM 809 O O . PRO A 1 100 ? -31.800 1.269 54.95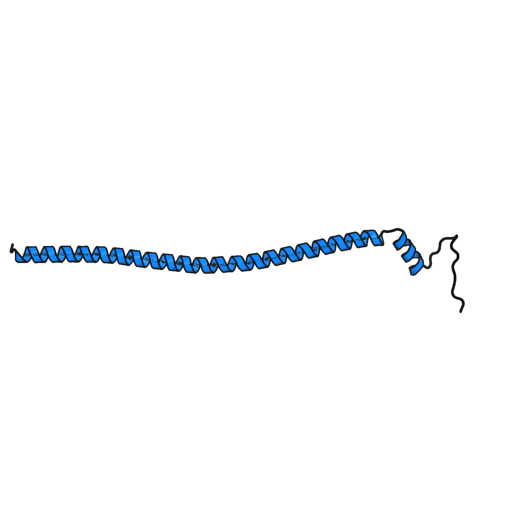8 1.00 77.88 100 PRO A O 1
ATOM 812 N N . ASP A 1 101 ? -32.164 1.867 52.822 1.00 82.69 101 ASP A N 1
ATOM 813 C CA . ASP A 1 101 ? -33.546 1.423 52.658 1.00 82.69 101 ASP A CA 1
ATOM 814 C C . ASP A 1 101 ? -33.685 0.040 51.984 1.00 82.69 101 ASP A C 1
ATOM 816 O O . ASP A 1 101 ? -34.794 -0.495 51.921 1.00 82.69 101 ASP A O 1
ATOM 820 N N . ASP A 1 102 ? -32.583 -0.583 51.548 1.00 75.81 102 ASP A N 1
ATOM 821 C CA . ASP A 1 102 ? -32.593 -1.921 50.946 1.00 75.81 102 ASP A CA 1
ATOM 822 C C . ASP A 1 102 ? -32.681 -3.028 52.018 1.00 75.81 102 ASP A C 1
ATOM 824 O O . ASP A 1 102 ? -31.964 -3.036 53.021 1.00 75.81 102 ASP A O 1
ATOM 828 N N . THR A 1 103 ? -33.530 -4.037 51.788 1.00 76.00 103 THR A N 1
ATOM 829 C CA . THR A 1 103 ? -33.603 -5.235 52.647 1.00 76.00 103 THR A CA 1
ATOM 830 C C . THR A 1 103 ? -32.555 -6.262 52.205 1.00 76.00 103 THR A C 1
ATOM 832 O O . THR A 1 103 ? -32.695 -6.878 51.150 1.00 76.00 103 THR A O 1
ATOM 835 N N . VAL A 1 104 ? -31.505 -6.465 53.008 1.00 74.12 104 VAL A N 1
ATOM 836 C CA . VAL A 1 104 ? -30.412 -7.408 52.700 1.00 74.12 104 VAL A CA 1
ATOM 837 C C . VAL A 1 104 ? -30.697 -8.789 53.298 1.00 74.12 104 VAL A C 1
ATOM 839 O O . VAL A 1 104 ? -30.892 -8.923 54.505 1.00 74.12 104 VAL A O 1
ATOM 842 N N . PHE A 1 105 ? -30.677 -9.834 52.466 1.00 75.25 105 PHE A N 1
ATOM 843 C CA . PHE A 1 105 ? -30.752 -11.226 52.919 1.00 75.25 105 PHE A CA 1
ATOM 844 C C . PHE A 1 105 ? -29.344 -11.784 53.117 1.00 75.25 105 PHE A C 1
ATOM 846 O O . PHE A 1 105 ? -28.627 -12.041 52.153 1.00 75.25 105 PHE A O 1
ATOM 853 N N . VAL A 1 106 ? -28.952 -11.980 54.374 1.00 77.00 106 VAL A N 1
ATOM 854 C CA . VAL A 1 106 ? -27.697 -12.659 54.711 1.00 77.00 106 VAL A CA 1
ATOM 855 C C . VAL A 1 106 ? -27.980 -14.165 54.775 1.00 77.00 106 VAL A C 1
ATOM 857 O O . VAL A 1 106 ? -28.900 -14.558 55.502 1.00 77.00 106 VAL A O 1
ATOM 860 N N . PRO A 1 107 ? -27.259 -15.016 54.021 1.00 74.62 107 PRO A N 1
ATOM 861 C CA . PRO A 1 107 ? -27.423 -16.460 54.125 1.00 74.62 107 PRO A CA 1
ATOM 862 C C . PRO A 1 107 ? -27.098 -16.899 55.555 1.00 74.62 107 PRO A C 1
ATOM 864 O O . PRO A 1 107 ? -26.096 -16.484 56.135 1.00 74.62 107 PRO A O 1
ATOM 867 N N . LYS A 1 108 ? -28.001 -17.683 56.142 1.00 66.56 108 LYS A N 1
ATOM 868 C CA . LYS A 1 108 ? -27.859 -18.220 57.491 1.00 66.56 108 LYS A CA 1
ATOM 869 C C . LYS A 1 108 ? -27.221 -19.599 57.372 1.00 66.56 108 LYS A C 1
ATOM 871 O O . LYS A 1 108 ? -27.860 -20.492 56.819 1.00 66.56 108 LYS A O 1
ATOM 876 N N . ASP A 1 109 ? -25.984 -19.721 57.842 1.00 62.16 109 ASP A N 1
ATOM 877 C CA . ASP A 1 109 ? -25.353 -21.020 58.101 1.00 62.16 109 ASP A CA 1
ATOM 878 C C . ASP A 1 109 ? -26.108 -21.786 59.203 1.00 62.16 109 ASP A C 1
ATOM 880 O O . ASP A 1 109 ? -26.599 -21.136 60.164 1.00 62.16 109 ASP A O 1
#